Protein AF-A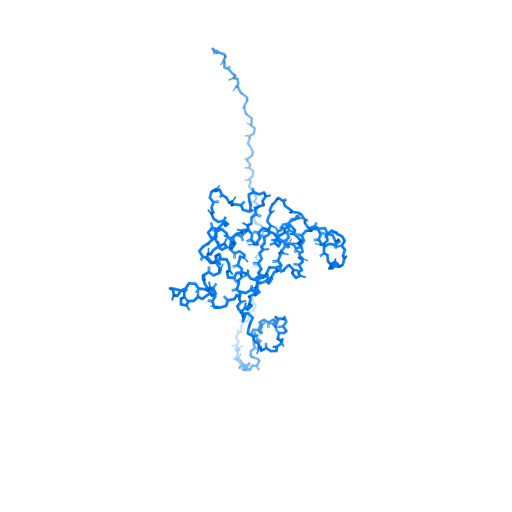0AAW0YBA1-F1 (afdb_monomer_lite)

Organism: Cherax quadricarinatus (NCBI:txid27406)

InterPro domains:
  IPR000082 SEA domain [PF01390] (3-91)
  IPR000082 SEA domain [PS50024] (1-127)
  IPR036364 SEA domain superfamily [SSF82671] (3-122)

Foldseek 3Di:
DWKKKKKWKFQDLAFDDPQQQDCPGPVVVVVQVLVFVLLLVLCCPDLNNPFWPGKTWDGKDHDPVHPTMIMTIIMTHGHPVSHDPPCPDVQVVSLVSVLCLLPDPDRPRCNRTHIDSVRIDMDIDDPDDDDDPDDDDDDPDPDPDDPDPPDDDDDDDDDDDDDDDDDDDDDDDDDDDDDDDD

Structure (mmCIF, N/CA/C/O backbone):
data_AF-A0AAW0YBA1-F1
#
_entry.id   AF-A0AAW0YBA1-F1
#
loop_
_atom_site.group_PDB
_atom_site.id
_atom_site.type_symbol
_atom_site.label_atom_id
_atom_site.label_alt_id
_atom_site.label_comp_id
_atom_site.label_asym_id
_atom_site.label_entity_id
_atom_site.label_seq_id
_atom_site.pdbx_PDB_ins_code
_atom_site.Cartn_x
_atom_site.Cartn_y
_atom_site.Cartn_z
_atom_site.occupancy
_atom_site.B_iso_or_equiv
_atom_site.auth_seq_id
_atom_site.auth_comp_id
_atom_site.auth_asym_id
_atom_site.auth_atom_id
_atom_site.pdbx_PDB_model_num
ATOM 1 N N . GLU A 1 1 ? -0.591 -12.741 15.551 1.00 87.44 1 GLU A N 1
ATOM 2 C CA . GLU A 1 1 ? -0.400 -11.987 14.297 1.00 87.44 1 GLU A CA 1
ATOM 3 C C . GLU A 1 1 ? -1.404 -12.508 13.278 1.00 87.44 1 GLU A C 1
ATOM 5 O O . GLU A 1 1 ? -1.740 -13.684 13.349 1.00 87.44 1 GLU A O 1
ATOM 10 N N . VAL A 1 2 ? -1.929 -11.656 12.404 1.00 91.50 2 VAL A N 1
ATOM 11 C CA . VAL A 1 2 ? -2.651 -12.062 11.187 1.00 91.50 2 VAL A CA 1
ATOM 12 C C . VAL A 1 2 ? -1.929 -11.437 10.018 1.00 91.50 2 VAL A C 1
ATOM 14 O O . VAL A 1 2 ? -1.466 -10.302 10.127 1.00 91.50 2 VAL A O 1
ATOM 17 N N . ARG A 1 3 ? -1.812 -12.185 8.928 1.00 95.00 3 ARG A N 1
ATOM 18 C CA . ARG A 1 3 ? -1.150 -11.723 7.720 1.00 95.00 3 ARG A CA 1
ATOM 19 C C . ARG A 1 3 ? -2.145 -11.635 6.578 1.00 95.00 3 ARG A C 1
ATOM 21 O O . ARG A 1 3 ? -3.059 -12.452 6.493 1.00 95.00 3 ARG A O 1
ATOM 28 N N . TYR A 1 4 ? -1.948 -10.644 5.728 1.00 95.44 4 TYR A N 1
ATOM 29 C CA . TYR A 1 4 ? -2.723 -10.422 4.521 1.00 95.44 4 TYR A CA 1
ATOM 30 C C . TYR A 1 4 ? -1.766 -10.256 3.356 1.00 95.44 4 TYR A C 1
ATOM 32 O O . TYR A 1 4 ? -0.765 -9.550 3.484 1.00 95.44 4 TYR A O 1
ATOM 40 N N . ALA A 1 5 ? -2.087 -10.876 2.231 1.00 96.19 5 ALA A N 1
ATOM 41 C CA . ALA A 1 5 ? -1.459 -10.610 0.954 1.00 96.19 5 ALA A CA 1
ATOM 42 C C . ALA A 1 5 ? -2.373 -9.681 0.158 1.00 96.19 5 ALA A C 1
ATOM 44 O O . ALA A 1 5 ? -3.588 -9.867 0.142 1.00 96.19 5 ALA A O 1
ATOM 45 N N . GLY A 1 6 ? -1.785 -8.682 -0.486 1.00 95.50 6 GLY A N 1
ATOM 46 C CA . GLY A 1 6 ? -2.513 -7.747 -1.322 1.00 95.50 6 GLY A CA 1
ATOM 47 C C . GLY A 1 6 ? -1.844 -7.521 -2.667 1.00 95.50 6 GLY A C 1
ATOM 48 O O . GLY A 1 6 ? -0.631 -7.705 -2.824 1.00 95.50 6 GLY A O 1
ATOM 49 N N . GLU A 1 7 ? -2.658 -7.117 -3.631 1.00 95.62 7 GLU A N 1
ATOM 50 C CA . GLU A 1 7 ? -2.247 -6.682 -4.957 1.00 95.62 7 GLU A CA 1
ATOM 51 C C . GLU A 1 7 ? -2.846 -5.305 -5.250 1.00 95.62 7 GLU A C 1
ATOM 53 O O . GLU A 1 7 ? -3.994 -5.033 -4.900 1.00 95.62 7 GLU A O 1
ATOM 58 N N . LEU A 1 8 ? -2.050 -4.435 -5.873 1.00 94.19 8 LEU A N 1
ATOM 59 C CA . LEU A 1 8 ? -2.480 -3.105 -6.283 1.00 94.19 8 LEU A CA 1
ATOM 60 C C . LEU A 1 8 ? -1.829 -2.693 -7.601 1.00 94.19 8 LEU A C 1
ATOM 62 O O . LEU A 1 8 ? -0.605 -2.748 -7.740 1.00 94.19 8 LEU A O 1
ATOM 66 N N . ARG A 1 9 ? -2.623 -2.228 -8.564 1.00 94.69 9 ARG A N 1
ATOM 67 C CA . ARG A 1 9 ? -2.129 -1.764 -9.862 1.00 94.69 9 ARG A CA 1
ATOM 68 C C . ARG A 1 9 ? -1.986 -0.247 -9.884 1.00 94.69 9 ARG A C 1
ATOM 70 O O . ARG A 1 9 ? -2.957 0.495 -9.794 1.00 94.69 9 ARG A O 1
ATOM 77 N N . VAL A 1 10 ? -0.762 0.208 -10.108 1.00 93.69 10 VAL A N 1
ATOM 78 C CA . VAL A 1 10 ? -0.436 1.615 -10.343 1.00 93.69 10 VAL A CA 1
ATOM 79 C C . VAL A 1 10 ? -0.529 1.907 -11.837 1.00 93.69 10 VAL A C 1
ATOM 81 O O . VAL A 1 10 ? 0.087 1.226 -12.667 1.00 93.69 10 VAL A O 1
ATOM 84 N N . THR A 1 11 ? -1.305 2.928 -12.183 1.00 90.69 11 THR A N 1
ATOM 85 C CA . THR A 1 11 ? -1.553 3.359 -13.562 1.00 90.69 11 THR A CA 1
ATOM 86 C C . THR A 1 11 ? -0.687 4.555 -13.950 1.00 90.69 11 THR A C 1
ATOM 88 O O . THR A 1 11 ? -0.218 4.594 -15.090 1.00 90.69 11 THR A O 1
ATOM 91 N N . GLN A 1 12 ? -0.421 5.485 -13.020 1.00 89.31 12 GLN A N 1
ATOM 92 C CA . GLN A 1 12 ? 0.417 6.677 -13.237 1.00 89.31 12 GLN A CA 1
ATOM 93 C C . GLN A 1 12 ? 1.229 7.072 -11.988 1.00 89.31 12 GLN A C 1
ATOM 95 O O . GLN A 1 12 ? 0.984 6.589 -10.886 1.00 89.31 12 GLN A O 1
ATOM 100 N N . GLY A 1 13 ? 2.205 7.970 -12.163 1.00 88.25 13 GLY A N 1
ATOM 101 C CA . GLY A 1 13 ? 3.053 8.513 -11.085 1.00 88.25 13 GLY A CA 1
ATOM 102 C C . GLY A 1 13 ? 4.268 7.654 -10.726 1.00 88.25 13 GLY A C 1
ATOM 103 O O . GLY A 1 13 ? 5.240 8.140 -10.151 1.00 88.25 13 GLY A O 1
ATOM 104 N N . ASP A 1 14 ? 4.272 6.387 -11.131 1.00 90.12 14 ASP A N 1
ATOM 105 C CA . ASP A 1 14 ? 5.402 5.489 -10.940 1.00 90.12 14 ASP A CA 1
ATOM 106 C C . ASP A 1 14 ? 5.498 4.521 -12.129 1.00 90.12 14 ASP A C 1
ATOM 108 O O . ASP A 1 14 ? 4.495 4.212 -12.773 1.00 90.12 14 ASP A O 1
ATOM 112 N N . SER A 1 15 ? 6.714 4.100 -12.490 1.00 90.81 15 SER A N 1
ATOM 113 C CA . SER A 1 15 ? 6.945 3.306 -13.704 1.00 90.81 15 SER A CA 1
ATOM 114 C C . SER A 1 15 ? 7.665 1.995 -13.438 1.00 90.81 15 SER A C 1
ATOM 116 O O . SER A 1 15 ? 8.607 1.934 -12.641 1.00 90.81 15 SER A O 1
ATOM 118 N N . TRP A 1 16 ? 7.250 0.944 -14.141 1.00 92.88 16 TRP A N 1
ATOM 119 C CA . TRP A 1 16 ? 7.982 -0.315 -14.143 1.00 92.88 16 TRP A CA 1
ATOM 120 C C . TRP A 1 16 ? 9.323 -0.172 -14.877 1.00 92.88 16 TRP A C 1
ATOM 122 O O . TRP A 1 16 ? 9.391 0.423 -15.953 1.00 92.88 16 TRP A O 1
ATOM 132 N N . ILE A 1 17 ? 10.378 -0.755 -14.305 1.00 92.62 17 ILE A N 1
ATOM 133 C CA . ILE A 1 17 ? 11.696 -0.925 -14.931 1.00 92.62 17 ILE A CA 1
ATOM 134 C C . ILE A 1 17 ? 12.169 -2.370 -14.693 1.00 92.62 17 ILE A C 1
ATOM 136 O O . ILE A 1 17 ? 11.780 -2.959 -13.679 1.00 92.62 17 ILE A O 1
ATOM 140 N N . PRO A 1 18 ? 13.005 -2.945 -15.577 1.00 91.44 18 PRO A N 1
ATOM 141 C CA . PRO A 1 18 ? 13.427 -4.347 -15.482 1.00 91.44 18 PRO A CA 1
ATOM 142 C C . PRO A 1 18 ? 14.146 -4.692 -14.172 1.00 91.44 18 PRO A C 1
ATOM 144 O O . PRO A 1 18 ? 13.949 -5.781 -13.639 1.00 91.44 18 PRO A O 1
ATOM 147 N N . ASP A 1 19 ? 14.884 -3.749 -13.586 1.00 91.81 19 ASP A N 1
ATOM 148 C CA . ASP A 1 19 ? 15.555 -3.924 -12.292 1.00 91.81 19 ASP A CA 1
ATOM 149 C C . ASP A 1 19 ? 14.603 -4.237 -11.124 1.00 91.81 19 ASP A C 1
ATOM 151 O O . ASP A 1 19 ? 15.033 -4.776 -10.105 1.00 91.81 19 ASP A O 1
ATOM 155 N N . LEU A 1 20 ?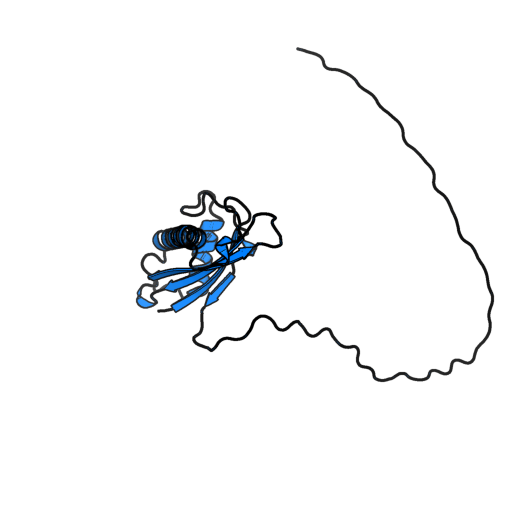 13.303 -3.940 -11.248 1.00 92.31 20 LEU A N 1
ATOM 156 C CA . LEU A 1 20 ? 12.309 -4.258 -10.213 1.00 92.31 20 LEU A CA 1
ATOM 157 C C . LEU A 1 20 ? 11.954 -5.746 -10.144 1.00 92.31 20 LEU A C 1
ATOM 159 O O . LEU A 1 20 ? 11.251 -6.154 -9.222 1.00 92.31 20 LEU A O 1
ATOM 163 N N . VAL A 1 21 ? 12.401 -6.555 -11.105 1.00 91.88 21 VAL A N 1
ATOM 164 C CA . VAL A 1 21 ? 12.232 -8.013 -11.052 1.00 91.88 21 VAL A CA 1
ATOM 165 C C . VAL A 1 21 ? 13.161 -8.621 -9.999 1.00 91.88 21 VAL A C 1
ATOM 167 O O . VAL A 1 21 ? 12.806 -9.595 -9.339 1.00 91.88 21 VAL A O 1
ATOM 170 N N . VAL A 1 22 ? 14.341 -8.026 -9.807 1.00 92.00 22 VAL A N 1
ATOM 171 C CA . VAL A 1 22 ? 15.359 -8.523 -8.882 1.00 92.00 22 VAL A CA 1
ATOM 172 C C . VAL A 1 22 ? 15.151 -7.885 -7.511 1.00 92.00 22 VAL A C 1
ATOM 174 O O . VAL A 1 22 ? 15.450 -6.714 -7.309 1.00 92.00 22 VAL A O 1
ATOM 177 N N . VAL A 1 23 ? 14.676 -8.672 -6.543 1.00 91.00 23 VAL A N 1
ATOM 178 C CA . VAL A 1 23 ? 14.374 -8.219 -5.167 1.00 91.00 23 VAL A CA 1
ATOM 179 C C . VAL A 1 23 ? 15.589 -7.597 -4.463 1.00 91.00 23 VAL A C 1
ATOM 181 O O . VAL A 1 23 ? 15.461 -6.720 -3.608 1.00 91.00 23 VAL A O 1
ATOM 184 N N . GLU A 1 24 ? 16.795 -8.035 -4.814 1.00 91.62 24 GLU A N 1
ATOM 185 C CA . GLU A 1 24 ? 18.028 -7.533 -4.209 1.00 91.62 24 GLU A CA 1
ATOM 186 C C . GLU A 1 24 ? 18.524 -6.221 -4.822 1.00 91.62 24 GLU A C 1
ATOM 188 O O . GLU A 1 24 ? 19.396 -5.575 -4.223 1.00 91.62 24 GLU A O 1
ATOM 193 N N . SER A 1 25 ? 17.957 -5.807 -5.961 1.00 95.06 25 SER A N 1
ATOM 194 C CA . SER A 1 25 ? 18.391 -4.612 -6.674 1.00 95.06 25 SER A CA 1
ATOM 195 C C . SER A 1 25 ? 18.154 -3.351 -5.834 1.00 95.06 25 SER A C 1
ATOM 197 O O . SER A 1 25 ? 17.192 -3.264 -5.055 1.00 95.06 25 SER A O 1
ATOM 199 N N . PRO A 1 26 ? 19.016 -2.331 -5.975 1.00 95.25 26 PRO A N 1
ATOM 200 C CA . PRO A 1 26 ? 18.827 -1.063 -5.282 1.00 95.25 26 PRO A CA 1
ATOM 201 C C . PRO A 1 26 ? 17.518 -0.380 -5.702 1.00 95.25 26 PRO A C 1
ATOM 203 O O . PRO A 1 26 ? 16.838 0.207 -4.860 1.00 95.25 26 PRO A O 1
ATOM 206 N N . ALA A 1 27 ? 17.119 -0.511 -6.971 1.00 94.56 27 ALA A N 1
ATOM 207 C CA . ALA A 1 27 ? 15.865 0.041 -7.467 1.00 94.56 27 ALA A CA 1
ATOM 208 C C . ALA A 1 27 ? 14.642 -0.634 -6.831 1.00 94.56 27 ALA A C 1
ATOM 210 O O . ALA A 1 27 ? 13.702 0.062 -6.435 1.00 94.56 27 ALA A O 1
ATOM 211 N N . PHE A 1 28 ? 14.665 -1.965 -6.679 1.00 96.06 28 PHE A N 1
ATOM 212 C CA . PHE A 1 28 ? 13.625 -2.692 -5.958 1.00 96.06 28 PHE A CA 1
ATOM 213 C C . PHE A 1 28 ? 13.549 -2.223 -4.512 1.00 96.06 28 PHE A C 1
ATOM 215 O O . PHE A 1 28 ? 12.482 -1.822 -4.063 1.00 96.06 28 PHE A O 1
ATOM 222 N N . LYS A 1 29 ? 14.675 -2.220 -3.788 1.00 96.31 29 LYS A N 1
ATOM 223 C CA . LYS A 1 29 ? 14.721 -1.853 -2.363 1.00 96.31 29 LYS A CA 1
ATOM 224 C C . LYS A 1 29 ? 14.226 -0.429 -2.118 1.00 96.31 29 LYS A C 1
ATOM 226 O O . LYS A 1 29 ? 13.433 -0.212 -1.200 1.00 96.31 29 LYS A O 1
ATOM 231 N N . ALA A 1 30 ? 14.643 0.527 -2.949 1.00 95.75 30 ALA A N 1
ATOM 232 C CA . ALA A 1 30 ? 14.204 1.916 -2.853 1.00 95.75 30 ALA A CA 1
ATOM 233 C C . ALA A 1 30 ? 12.687 2.037 -3.068 1.00 95.75 30 ALA A C 1
ATOM 235 O O . ALA A 1 30 ? 11.990 2.676 -2.276 1.00 95.75 30 ALA A O 1
ATOM 236 N N . LYS A 1 31 ? 12.162 1.373 -4.104 1.00 95.38 31 LYS A N 1
ATOM 237 C CA . LYS A 1 31 ? 10.735 1.409 -4.434 1.00 95.38 31 LYS A CA 1
ATOM 238 C C . LYS A 1 31 ? 9.882 0.654 -3.414 1.00 95.38 31 LYS A C 1
ATOM 240 O O . LYS A 1 31 ? 8.850 1.166 -2.993 1.00 95.38 31 LYS A O 1
ATOM 245 N N . ALA A 1 32 ? 10.335 -0.512 -2.963 1.00 96.44 32 ALA A N 1
ATOM 246 C CA . ALA A 1 32 ? 9.716 -1.280 -1.890 1.00 96.44 32 ALA A CA 1
ATOM 247 C C . ALA A 1 32 ? 9.617 -0.432 -0.621 1.00 96.44 32 ALA A C 1
ATOM 249 O O . ALA A 1 32 ? 8.517 -0.222 -0.131 1.00 96.44 32 ALA A O 1
ATOM 250 N N . THR A 1 33 ? 10.720 0.179 -0.179 1.00 96.75 33 THR A N 1
ATOM 251 C CA . THR A 1 33 ? 10.730 1.064 0.999 1.00 96.75 33 THR A CA 1
ATOM 252 C C . THR A 1 33 ? 9.748 2.230 0.856 1.00 96.75 33 THR A C 1
ATOM 254 O O . THR A 1 33 ? 9.076 2.590 1.821 1.00 96.75 33 THR A O 1
ATOM 257 N N . LYS A 1 34 ? 9.646 2.832 -0.338 1.00 96.00 34 LYS A N 1
ATOM 258 C CA . LYS A 1 34 ? 8.684 3.911 -0.617 1.00 96.00 34 LYS A CA 1
ATOM 259 C C . LYS A 1 34 ? 7.244 3.432 -0.398 1.00 96.00 34 LYS A C 1
ATOM 261 O O . LYS A 1 34 ? 6.530 4.037 0.396 1.00 96.00 34 LYS A O 1
ATOM 266 N N . TYR A 1 35 ? 6.836 2.338 -1.041 1.00 96.69 35 TYR A N 1
ATOM 267 C CA . TYR A 1 35 ? 5.470 1.815 -0.911 1.00 96.69 35 TYR A CA 1
ATOM 268 C C . TYR A 1 35 ? 5.178 1.229 0.474 1.00 96.69 35 TYR A C 1
ATOM 270 O O . TYR A 1 35 ? 4.077 1.399 0.985 1.00 96.69 35 TYR A O 1
ATOM 278 N N . GLU A 1 36 ? 6.155 0.596 1.122 1.00 97.19 36 GLU A N 1
ATOM 279 C CA . GLU A 1 36 ? 6.034 0.120 2.504 1.00 97.19 36 GLU A CA 1
ATOM 280 C C . GLU A 1 36 ? 5.758 1.277 3.465 1.00 97.19 36 GLU A C 1
ATOM 282 O O . GLU A 1 36 ? 4.866 1.167 4.304 1.00 97.19 36 GLU A O 1
ATOM 287 N N . LYS A 1 37 ? 6.464 2.407 3.307 1.00 96.81 37 LYS A N 1
ATOM 288 C CA . LYS A 1 37 ? 6.199 3.629 4.078 1.00 96.81 37 LYS A CA 1
ATOM 289 C C . LYS A 1 37 ? 4.817 4.195 3.789 1.00 96.81 37 LYS A C 1
ATOM 291 O O . LYS A 1 37 ? 4.126 4.553 4.733 1.00 96.81 37 LYS A O 1
ATOM 296 N N . MET A 1 38 ? 4.408 4.248 2.520 1.00 96.25 38 MET A N 1
ATOM 297 C CA . MET A 1 38 ? 3.071 4.724 2.151 1.00 96.25 38 MET A CA 1
ATOM 298 C C . MET A 1 38 ? 1.989 3.880 2.826 1.00 96.25 38 MET A C 1
ATOM 300 O O . MET A 1 38 ? 1.158 4.426 3.543 1.00 96.25 38 MET A O 1
ATOM 304 N N . LEU A 1 39 ? 2.058 2.550 2.692 1.00 96.75 39 LEU A N 1
ATOM 305 C CA . LEU A 1 39 ? 1.149 1.625 3.373 1.00 96.75 39 LEU A CA 1
ATOM 306 C C . LEU A 1 39 ? 1.173 1.857 4.888 1.00 96.75 39 LEU A C 1
ATOM 308 O O . LEU A 1 39 ? 0.124 2.001 5.506 1.00 96.75 39 LEU A O 1
ATOM 312 N N . GLN A 1 40 ? 2.358 1.958 5.490 1.00 96.44 40 GLN A N 1
ATOM 313 C CA . GLN A 1 40 ? 2.484 2.204 6.924 1.00 96.44 40 GLN A CA 1
ATOM 314 C C . GLN A 1 40 ? 1.809 3.513 7.356 1.00 96.44 40 GLN A C 1
ATOM 316 O O . GLN A 1 40 ? 1.115 3.525 8.370 1.00 96.44 40 GLN A O 1
ATOM 321 N N . THR A 1 41 ? 1.974 4.595 6.593 1.00 96.31 41 THR A N 1
ATOM 322 C CA . THR A 1 41 ? 1.332 5.885 6.865 1.00 96.31 41 THR A CA 1
ATOM 323 C C . THR A 1 41 ? -0.190 5.785 6.821 1.00 96.31 41 THR A C 1
ATOM 325 O O . THR A 1 41 ? -0.833 6.298 7.733 1.00 96.31 41 THR A O 1
ATOM 328 N N . VAL A 1 42 ? -0.757 5.092 5.829 1.00 96.19 42 VAL A N 1
ATOM 329 C CA . VAL A 1 42 ? -2.214 4.901 5.710 1.00 96.19 42 VAL A CA 1
ATOM 330 C C . VAL A 1 42 ? -2.775 4.236 6.963 1.00 96.19 42 VAL A C 1
ATOM 332 O O . VAL A 1 42 ? -3.642 4.791 7.636 1.00 96.19 42 VAL A O 1
ATOM 335 N N . TYR A 1 43 ? -2.227 3.080 7.343 1.00 95.81 43 TYR A N 1
ATOM 336 C CA . TYR A 1 43 ? -2.743 2.344 8.497 1.00 95.81 43 TYR A CA 1
ATOM 337 C C . TYR A 1 43 ? -2.493 3.074 9.822 1.00 95.81 43 TYR A C 1
ATOM 339 O O . TYR A 1 43 ? -3.347 3.023 10.705 1.00 95.81 43 TYR A O 1
ATOM 347 N N . GLU A 1 44 ? -1.382 3.801 9.965 1.00 94.88 44 GLU A N 1
ATOM 348 C CA . GLU A 1 44 ? -1.081 4.577 11.177 1.00 94.88 44 GLU A CA 1
ATOM 349 C C . GLU A 1 44 ? -1.995 5.803 11.352 1.00 94.88 44 GLU A C 1
ATOM 351 O O . GLU A 1 44 ? -2.207 6.267 12.474 1.00 94.88 44 GLU A O 1
ATOM 356 N N . LYS A 1 45 ? -2.550 6.330 10.256 1.00 94.81 45 LYS A N 1
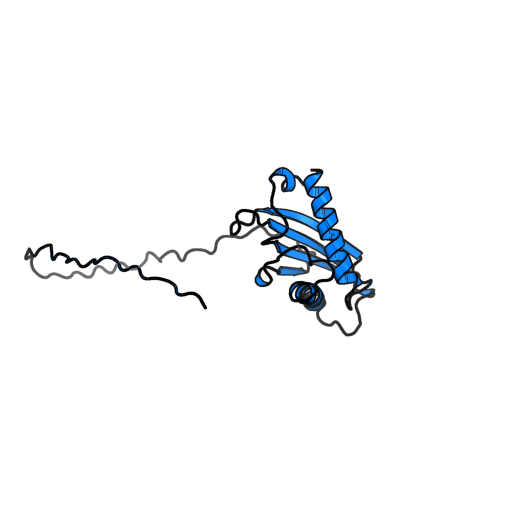ATOM 357 C CA . LYS A 1 45 ? -3.511 7.444 10.267 1.00 94.81 45 LYS A CA 1
ATOM 358 C C . LYS A 1 45 ? -4.974 6.990 10.295 1.00 94.81 45 LYS A C 1
ATOM 360 O O . LYS A 1 45 ? -5.849 7.823 10.501 1.00 94.81 45 LYS A O 1
ATOM 365 N N . SER A 1 46 ? -5.227 5.694 10.138 1.00 94.19 46 SER A N 1
ATOM 366 C CA . SER A 1 46 ? -6.565 5.095 10.164 1.00 94.19 46 SER A CA 1
ATOM 367 C C . SER A 1 46 ? -7.034 4.707 11.575 1.00 94.19 46 SER A C 1
ATOM 369 O O . SER A 1 46 ? -6.280 4.768 12.548 1.00 94.19 46 SER A O 1
ATOM 371 N N . PHE A 1 47 ? -8.265 4.199 11.686 1.00 93.31 47 PHE A N 1
ATOM 372 C CA . PHE A 1 47 ? -8.776 3.596 12.924 1.00 93.31 47 PHE A CA 1
ATOM 373 C C . PHE A 1 47 ? -8.051 2.292 13.321 1.00 93.31 47 PHE A C 1
ATOM 375 O O . PHE A 1 47 ? -8.153 1.856 14.466 1.00 93.31 47 PHE A O 1
ATOM 382 N N . LEU A 1 48 ? -7.279 1.687 12.407 1.00 93.50 48 LEU A N 1
ATOM 383 C CA . LEU A 1 48 ? -6.415 0.529 12.667 1.00 93.50 48 LEU A CA 1
ATOM 384 C C . LEU A 1 48 ? -5.026 0.922 13.200 1.00 93.50 48 LEU A C 1
ATOM 386 O O . LEU A 1 48 ? -4.122 0.078 13.262 1.00 93.50 48 LEU A O 1
ATOM 390 N N . LYS A 1 49 ? -4.835 2.185 13.596 1.00 93.44 49 LYS A N 1
ATOM 391 C CA . LYS A 1 49 ? -3.584 2.706 14.151 1.00 93.44 49 LYS A CA 1
ATOM 392 C C . LYS A 1 49 ? -2.985 1.780 15.211 1.00 93.44 49 LYS A C 1
ATOM 394 O O . LYS A 1 49 ? -3.660 1.310 16.124 1.00 93.44 49 LYS A O 1
ATOM 399 N N . GLY A 1 50 ? -1.682 1.527 15.104 1.00 90.25 50 GLY A N 1
ATOM 400 C CA . GLY A 1 50 ? -0.950 0.678 16.042 1.00 90.25 50 GLY A CA 1
ATOM 401 C C . GLY A 1 50 ? -1.188 -0.829 15.897 1.00 90.25 50 GLY A C 1
ATOM 402 O O . GLY A 1 50 ? -0.431 -1.595 16.502 1.00 90.25 50 GLY A O 1
ATOM 403 N N . SER A 1 51 ? -2.169 -1.275 15.099 1.00 93.81 51 SER A N 1
ATOM 404 C CA . SER A 1 51 ? -2.373 -2.697 14.793 1.00 93.81 51 SER A CA 1
ATOM 405 C C . SER A 1 51 ? -1.414 -3.205 13.713 1.00 93.81 51 SER A C 1
ATOM 407 O O . SER A 1 51 ? -0.975 -4.352 13.793 1.00 93.81 51 SER A O 1
ATOM 409 N N . LEU A 1 52 ? -1.012 -2.364 12.752 1.00 95.00 52 LEU A N 1
ATOM 410 C CA . LEU A 1 52 ? -0.037 -2.737 11.729 1.00 95.00 52 LEU A CA 1
ATOM 411 C C . LEU A 1 52 ? 1.355 -2.916 12.353 1.00 95.00 52 LEU A C 1
ATOM 413 O O . LEU A 1 52 ? 1.961 -1.977 12.863 1.00 95.00 52 LEU A O 1
ATOM 417 N N . ARG A 1 53 ? 1.881 -4.141 12.288 1.00 94.56 53 ARG A N 1
ATOM 418 C CA . ARG A 1 53 ? 3.237 -4.484 12.736 1.00 94.56 53 ARG A CA 1
ATOM 419 C C . ARG A 1 53 ? 4.259 -4.322 11.627 1.00 94.56 53 ARG A C 1
ATOM 421 O O . ARG A 1 53 ? 5.375 -3.883 11.889 1.00 94.56 53 ARG A O 1
ATOM 428 N N . LYS A 1 54 ? 3.897 -4.717 10.406 1.00 94.81 54 LYS A N 1
ATOM 429 C CA . LYS A 1 54 ? 4.801 -4.683 9.258 1.00 94.81 54 LYS A CA 1
ATOM 430 C C . LYS A 1 54 ? 4.018 -4.581 7.959 1.00 94.81 54 LYS A C 1
ATOM 432 O O . LYS A 1 54 ? 3.082 -5.346 7.753 1.00 94.81 54 LYS A O 1
ATOM 437 N N . ALA A 1 55 ? 4.454 -3.695 7.075 1.00 96.44 55 ALA A N 1
ATOM 438 C CA . ALA A 1 55 ? 4.128 -3.736 5.658 1.00 96.44 55 ALA A CA 1
ATOM 439 C C . ALA A 1 55 ? 5.386 -4.170 4.905 1.00 96.44 55 ALA A C 1
ATOM 441 O O . ALA A 1 55 ? 6.482 -3.712 5.231 1.00 96.44 55 ALA A O 1
ATOM 442 N N . LYS A 1 56 ? 5.250 -5.090 3.951 1.00 96.44 56 LYS A N 1
ATOM 443 C CA . LYS A 1 56 ? 6.364 -5.532 3.113 1.00 96.44 56 LYS A CA 1
ATOM 444 C C . LYS A 1 56 ? 5.929 -5.653 1.665 1.00 96.44 56 LYS A C 1
ATOM 446 O O . LYS A 1 56 ? 4.950 -6.337 1.388 1.00 96.44 56 LYS A O 1
ATOM 451 N N . VAL A 1 57 ? 6.680 -5.075 0.739 1.00 96.94 57 VAL A N 1
ATOM 452 C CA . VAL A 1 57 ? 6.477 -5.342 -0.688 1.00 96.94 57 VAL A CA 1
ATOM 453 C C . VAL A 1 57 ? 7.188 -6.643 -1.056 1.00 96.94 57 VAL A C 1
ATOM 455 O O . VAL A 1 57 ? 8.360 -6.850 -0.745 1.00 96.94 57 VAL A O 1
ATOM 458 N N . VAL A 1 58 ? 6.452 -7.555 -1.687 1.00 95.75 58 VAL A N 1
ATOM 459 C CA . VAL A 1 58 ? 6.931 -8.886 -2.076 1.00 95.75 58 VAL A CA 1
ATOM 460 C C . VAL A 1 58 ? 7.569 -8.844 -3.455 1.00 95.75 58 VAL A C 1
ATOM 462 O O . VAL A 1 58 ? 8.671 -9.353 -3.632 1.00 95.75 58 VAL A O 1
ATOM 465 N N . ARG A 1 59 ? 6.879 -8.251 -4.433 1.00 95.38 59 ARG A N 1
ATOM 466 C CA . ARG A 1 59 ? 7.348 -8.171 -5.819 1.00 95.38 59 ARG A CA 1
ATOM 467 C C . ARG A 1 59 ? 6.648 -7.053 -6.585 1.00 95.38 59 ARG A C 1
ATOM 469 O O . ARG A 1 59 ? 5.543 -6.649 -6.224 1.00 95.38 59 ARG A O 1
ATOM 476 N N . PHE A 1 60 ? 7.269 -6.631 -7.681 1.00 95.81 60 PHE A N 1
ATOM 477 C CA . PHE A 1 60 ? 6.659 -5.762 -8.680 1.00 95.81 60 PHE A CA 1
ATOM 478 C C . PHE A 1 60 ? 6.525 -6.509 -10.005 1.00 95.81 60 PHE A C 1
ATOM 480 O O . PHE A 1 60 ? 7.447 -7.208 -10.423 1.00 95.81 60 PHE A O 1
ATOM 487 N N . ILE A 1 61 ? 5.402 -6.328 -10.690 1.00 93.81 61 ILE A N 1
ATOM 488 C CA . ILE A 1 61 ? 5.160 -6.890 -12.022 1.00 93.81 61 ILE A CA 1
ATOM 489 C C . ILE A 1 61 ? 4.866 -5.749 -12.984 1.00 93.81 61 ILE A C 1
ATOM 491 O O . ILE A 1 61 ? 4.305 -4.723 -12.603 1.00 93.81 61 ILE A O 1
ATOM 495 N N . LYS A 1 62 ? 5.252 -5.913 -14.246 1.00 91.56 62 LYS A N 1
ATOM 496 C CA . LYS A 1 62 ? 4.831 -5.001 -15.304 1.00 91.56 62 LYS A CA 1
ATOM 497 C C . LYS A 1 62 ? 3.320 -5.115 -15.499 1.00 91.56 62 LYS A C 1
ATOM 499 O O . LYS A 1 62 ? 2.804 -6.215 -15.673 1.00 91.56 62 LYS A O 1
ATOM 504 N N . ASN A 1 63 ? 2.618 -3.990 -15.512 1.00 87.56 63 ASN A N 1
ATOM 505 C CA . ASN A 1 63 ? 1.200 -3.993 -15.844 1.00 87.56 63 ASN A CA 1
ATOM 506 C C . ASN A 1 63 ? 1.029 -4.234 -17.362 1.00 87.56 63 ASN A C 1
ATOM 508 O O . ASN A 1 63 ? 1.543 -3.435 -18.144 1.00 87.56 63 ASN A O 1
ATOM 512 N N . PRO A 1 64 ? 0.325 -5.287 -17.815 1.00 83.56 64 PRO A N 1
ATOM 513 C CA . PRO A 1 64 ? 0.114 -5.524 -19.244 1.00 83.56 64 PRO A CA 1
ATOM 514 C C . PRO A 1 64 ? -0.808 -4.481 -19.896 1.00 83.56 64 PRO A C 1
ATOM 516 O O . PRO A 1 64 ? -0.683 -4.228 -21.090 1.00 83.56 64 PRO A O 1
ATOM 519 N N . ALA A 1 65 ? -1.697 -3.846 -19.124 1.00 78.88 65 ALA A N 1
ATOM 520 C CA . ALA A 1 65 ? -2.664 -2.867 -19.623 1.00 78.88 65 ALA A CA 1
ATOM 521 C C . ALA A 1 65 ? -2.104 -1.435 -19.726 1.00 78.88 65 ALA A C 1
ATOM 523 O O . ALA A 1 65 ? -2.756 -0.558 -20.283 1.00 78.88 65 ALA A O 1
ATOM 524 N N . SER A 1 66 ? -0.907 -1.168 -19.189 1.00 77.19 66 SER A N 1
ATOM 525 C CA . SER A 1 66 ? -0.291 0.162 -19.216 1.00 77.19 66 SER A CA 1
ATOM 526 C C . SER A 1 66 ? 1.171 0.069 -19.623 1.00 77.19 66 SER A C 1
ATOM 528 O O . SER A 1 66 ? 1.949 -0.663 -19.018 1.00 77.19 66 SER A O 1
ATOM 530 N N . SER A 1 67 ? 1.579 0.871 -20.612 1.00 75.75 67 SER A N 1
ATOM 531 C CA . SER A 1 67 ? 2.954 0.855 -21.130 1.00 75.75 67 SER A CA 1
ATOM 532 C C . SER A 1 67 ? 4.012 1.105 -20.051 1.00 75.75 67 SER A C 1
ATOM 534 O O . SER A 1 67 ? 5.150 0.661 -20.218 1.00 75.75 67 SER A O 1
ATOM 536 N N . ARG A 1 68 ? 3.663 1.829 -18.979 1.00 80.81 68 ARG A N 1
ATOM 537 C CA . ARG A 1 68 ? 4.571 2.125 -17.861 1.00 80.81 68 ARG A CA 1
ATOM 538 C C . ARG A 1 68 ? 4.039 1.726 -16.489 1.00 80.81 68 ARG A C 1
ATOM 540 O O . ARG A 1 68 ? 4.810 1.777 -15.540 1.00 80.81 68 ARG A O 1
ATOM 547 N N . GLY A 1 69 ? 2.781 1.310 -16.369 1.00 88.62 69 GLY A N 1
ATOM 548 C CA . GLY A 1 69 ? 2.204 0.917 -15.086 1.00 88.62 69 GLY A CA 1
ATOM 549 C C . GLY A 1 69 ? 2.897 -0.298 -14.467 1.00 88.62 69 GLY A C 1
ATOM 550 O O . GLY A 1 69 ? 3.584 -1.077 -15.137 1.00 88.62 69 GLY A O 1
ATOM 551 N N . LEU A 1 70 ? 2.682 -0.483 -13.171 1.00 94.19 70 LEU A N 1
ATOM 552 C CA . LEU A 1 70 ? 3.228 -1.610 -12.425 1.00 94.19 70 LEU A CA 1
ATOM 553 C C . LEU A 1 70 ? 2.193 -2.159 -11.448 1.00 94.19 70 LEU A C 1
ATOM 555 O O . LEU A 1 70 ? 1.348 -1.428 -10.946 1.00 94.19 70 LEU A O 1
ATOM 559 N N . ILE A 1 71 ? 2.263 -3.456 -11.193 1.00 95.19 71 ILE A N 1
ATOM 560 C CA . ILE A 1 71 ? 1.450 -4.152 -10.203 1.00 95.19 71 ILE A CA 1
ATOM 561 C C . ILE A 1 71 ? 2.341 -4.412 -8.993 1.00 95.19 71 ILE A C 1
ATOM 563 O O . ILE A 1 71 ? 3.460 -4.913 -9.126 1.00 95.19 71 ILE A O 1
ATOM 567 N N . ILE A 1 72 ? 1.857 -4.036 -7.818 1.00 95.88 72 ILE A N 1
ATOM 568 C CA . ILE A 1 72 ? 2.541 -4.173 -6.540 1.00 95.88 72 ILE A CA 1
ATOM 569 C C . ILE A 1 72 ? 1.908 -5.341 -5.808 1.00 95.88 72 ILE A C 1
ATOM 571 O O . ILE A 1 72 ? 0.722 -5.302 -5.502 1.00 95.88 72 ILE A O 1
ATOM 575 N N . HIS A 1 73 ? 2.712 -6.340 -5.461 1.00 96.69 73 HIS A N 1
ATOM 576 C CA . HIS A 1 73 ? 2.310 -7.348 -4.491 1.00 96.69 73 HIS A CA 1
ATOM 577 C C . HIS A 1 73 ? 2.910 -7.008 -3.142 1.00 96.69 73 HIS A C 1
ATOM 579 O O . HIS A 1 73 ? 4.128 -6.851 -3.024 1.00 96.69 73 HIS A O 1
ATOM 585 N N . PHE A 1 74 ? 2.081 -6.946 -2.114 1.00 96.81 74 PHE A N 1
ATOM 586 C CA . PHE A 1 74 ? 2.504 -6.604 -0.767 1.00 96.81 74 PHE A CA 1
ATOM 587 C C . PHE A 1 74 ? 1.906 -7.559 0.261 1.00 96.81 74 PHE A C 1
ATOM 589 O O . PHE A 1 74 ? 0.976 -8.312 -0.010 1.00 96.81 74 PHE A O 1
ATOM 596 N N . ARG A 1 75 ? 2.488 -7.546 1.455 1.00 96.69 75 ARG A N 1
ATOM 597 C CA . ARG A 1 75 ? 2.018 -8.268 2.627 1.00 96.69 75 ARG A CA 1
ATOM 598 C C . ARG A 1 75 ? 1.900 -7.322 3.802 1.00 96.69 75 ARG A C 1
ATOM 600 O O . ARG A 1 75 ? 2.783 -6.493 4.028 1.00 96.69 75 ARG A O 1
ATOM 607 N N . LEU A 1 76 ? 0.840 -7.491 4.573 1.00 96.50 76 LEU A N 1
ATOM 608 C CA . LEU A 1 76 ? 0.591 -6.762 5.806 1.00 96.50 76 LEU A CA 1
ATOM 609 C C . LEU A 1 76 ? 0.532 -7.755 6.957 1.00 96.50 76 LEU A C 1
ATOM 611 O O . LEU A 1 76 ? -0.170 -8.756 6.877 1.00 96.50 76 LEU A O 1
ATOM 615 N N . ALA A 1 77 ? 1.252 -7.473 8.033 1.00 95.44 77 ALA A N 1
ATOM 616 C CA . ALA A 1 77 ? 1.169 -8.209 9.283 1.00 95.44 77 ALA A CA 1
ATOM 617 C C . ALA A 1 77 ? 0.532 -7.308 10.339 1.00 95.44 77 ALA A C 1
ATOM 619 O O . ALA A 1 77 ? 1.067 -6.241 10.651 1.00 95.44 77 ALA A O 1
ATOM 620 N N . LEU A 1 78 ? -0.602 -7.737 10.885 1.00 94.38 78 LEU A N 1
ATOM 621 C CA . LEU A 1 78 ? -1.357 -7.021 11.904 1.00 94.38 78 LEU A CA 1
ATOM 622 C C . LEU A 1 78 ? -1.371 -7.790 13.230 1.00 94.38 78 LEU A C 1
ATOM 624 O O . LEU A 1 78 ? -1.409 -9.024 13.292 1.00 94.38 78 LEU A O 1
ATOM 628 N N . ASP A 1 79 ? -1.368 -7.043 14.326 1.00 93.00 79 ASP A N 1
ATOM 629 C CA . ASP A 1 79 ? -1.546 -7.560 15.672 1.00 93.00 79 ASP A CA 1
ATOM 630 C C . ASP A 1 79 ? -3.026 -7.570 16.051 1.00 93.00 79 ASP A C 1
ATOM 632 O O . ASP A 1 79 ? -3.614 -6.532 16.351 1.00 93.00 79 ASP A O 1
ATOM 636 N N . ARG A 1 80 ? -3.612 -8.772 16.099 1.00 88.12 80 ARG A N 1
ATOM 637 C CA . ARG A 1 80 ? -5.020 -8.971 16.471 1.00 88.12 80 ARG A CA 1
ATOM 638 C C . ARG A 1 80 ? -5.388 -8.355 17.814 1.00 88.12 80 ARG A C 1
ATOM 640 O O . ARG A 1 80 ? -6.531 -7.970 17.998 1.00 88.12 80 ARG A O 1
ATOM 647 N N . ARG A 1 81 ? -4.445 -8.287 18.758 1.00 89.50 81 ARG A N 1
ATOM 648 C CA . ARG A 1 81 ? -4.708 -7.801 20.123 1.00 89.50 81 ARG A CA 1
ATOM 649 C C . ARG A 1 81 ? -4.902 -6.289 20.173 1.00 89.50 81 ARG A C 1
ATOM 651 O O . ARG A 1 81 ? -5.401 -5.777 21.163 1.00 89.50 81 ARG A O 1
ATOM 658 N N . LYS A 1 82 ? -4.455 -5.588 19.130 1.00 90.38 82 LYS A N 1
ATOM 659 C CA . LYS A 1 82 ? -4.557 -4.134 18.992 1.00 90.38 82 LYS A CA 1
ATOM 660 C C . LYS A 1 82 ? -5.670 -3.711 18.036 1.00 90.38 82 LYS A C 1
ATOM 662 O O . LYS A 1 82 ? -5.804 -2.523 17.767 1.00 90.38 82 LYS A O 1
ATOM 667 N N . LEU A 1 83 ? -6.424 -4.666 17.493 1.00 88.75 83 LEU A N 1
ATOM 668 C CA . LEU A 1 83 ? -7.587 -4.348 16.680 1.00 88.75 83 LEU A CA 1
ATOM 669 C C . LEU A 1 83 ? -8.700 -3.811 17.587 1.00 88.75 83 LEU A C 1
ATOM 671 O O . LEU A 1 83 ? -8.909 -4.364 18.670 1.00 88.75 83 LEU A O 1
ATOM 675 N N . PRO A 1 84 ? -9.412 -2.755 17.170 1.00 87.50 84 PRO A N 1
ATOM 676 C CA . PRO A 1 84 ? -10.577 -2.284 17.901 1.00 87.50 84 PRO A CA 1
ATOM 677 C C . PRO A 1 84 ? -11.637 -3.384 18.041 1.00 87.50 84 PRO A C 1
ATOM 679 O O . PRO A 1 84 ? -11.865 -4.162 17.117 1.00 87.50 84 PRO A O 1
ATOM 682 N N . SER A 1 85 ? -12.317 -3.429 19.187 1.00 84.19 85 SER A N 1
ATOM 683 C CA . SER A 1 85 ? -13.304 -4.470 19.514 1.00 84.19 85 SER A CA 1
ATOM 684 C C . SER A 1 85 ? -14.540 -4.486 18.609 1.00 84.19 85 SER A C 1
ATOM 686 O O . SER A 1 85 ? -15.235 -5.491 18.574 1.00 84.19 85 SER A O 1
ATOM 688 N N . HIS A 1 86 ? -14.806 -3.398 17.883 1.00 84.81 86 HIS A N 1
ATOM 689 C CA . HIS A 1 86 ? -15.916 -3.279 16.932 1.00 84.81 86 HIS A CA 1
ATOM 690 C C . HIS A 1 86 ? -15.601 -3.854 15.540 1.00 84.81 86 HIS A C 1
ATOM 692 O O . HIS A 1 86 ? -16.430 -3.764 14.642 1.00 84.81 86 HIS A O 1
ATOM 698 N N . VAL A 1 87 ? -14.391 -4.381 15.316 1.00 88.00 87 VAL A N 1
ATOM 699 C CA . VAL A 1 87 ? -13.995 -4.955 14.025 1.00 88.00 87 VAL A CA 1
ATOM 700 C C . VAL A 1 87 ? -14.294 -6.454 14.017 1.00 88.00 87 VAL A C 1
ATOM 702 O O . VAL A 1 87 ? -13.461 -7.259 14.432 1.00 88.00 87 VAL A O 1
ATOM 705 N N . ASP A 1 88 ? -15.464 -6.831 13.500 1.00 85.44 88 ASP A N 1
ATOM 706 C CA . ASP A 1 88 ? -15.851 -8.239 13.334 1.00 85.44 88 ASP A CA 1
ATOM 707 C C . ASP A 1 88 ? -15.081 -8.917 12.192 1.00 85.44 88 ASP A C 1
ATOM 709 O O . ASP A 1 88 ? -14.550 -10.021 12.342 1.00 85.44 88 ASP A O 1
ATOM 713 N N . ASN A 1 89 ? -14.968 -8.231 11.047 1.00 90.06 89 ASN A N 1
ATOM 714 C CA . ASN A 1 89 ? -14.231 -8.713 9.883 1.00 90.06 89 ASN A CA 1
ATOM 715 C C . ASN A 1 89 ? -12.986 -7.859 9.629 1.00 90.06 89 ASN A C 1
ATOM 717 O O . ASN A 1 89 ? -13.030 -6.803 8.999 1.00 90.06 89 ASN A O 1
ATOM 721 N N . THR A 1 90 ? -11.846 -8.346 10.119 1.00 91.31 90 THR A N 1
ATOM 722 C CA . THR A 1 90 ? -10.567 -7.647 9.975 1.00 91.31 90 THR A CA 1
ATOM 723 C C . THR A 1 90 ? -10.105 -7.539 8.522 1.00 91.31 90 THR A C 1
ATOM 725 O O . THR A 1 90 ? -9.461 -6.555 8.185 1.00 91.31 90 THR A O 1
ATOM 728 N N . GLU A 1 91 ? -10.409 -8.514 7.663 1.00 92.44 91 GLU A N 1
ATOM 729 C CA . GLU A 1 91 ? -10.000 -8.466 6.253 1.00 92.44 91 GLU A CA 1
ATOM 730 C C . GLU A 1 91 ? -10.667 -7.291 5.539 1.00 92.44 91 GLU A C 1
ATOM 732 O O . GLU A 1 91 ? -9.977 -6.445 4.969 1.00 92.44 91 GLU A O 1
ATOM 737 N N . LEU A 1 92 ? -11.991 -7.187 5.686 1.00 92.75 92 LEU A N 1
ATOM 738 C CA . LEU A 1 92 ? -12.763 -6.070 5.149 1.00 92.75 92 LEU A CA 1
ATOM 739 C C . LEU A 1 92 ? -12.310 -4.739 5.744 1.00 92.75 92 LEU A C 1
ATOM 741 O O . LEU A 1 92 ? -12.138 -3.787 5.002 1.00 92.75 92 LEU A O 1
ATOM 745 N N . ALA A 1 93 ? -12.048 -4.671 7.051 1.00 94.06 93 ALA A N 1
ATOM 746 C CA . ALA A 1 93 ? -11.562 -3.442 7.678 1.00 94.06 93 ALA A CA 1
ATOM 747 C C . ALA A 1 93 ? -10.201 -2.987 7.120 1.00 94.06 93 ALA A C 1
ATOM 749 O O . ALA A 1 93 ? -9.978 -1.797 6.918 1.00 94.06 93 ALA A O 1
ATOM 750 N N . VAL A 1 94 ? -9.280 -3.922 6.866 1.00 94.62 94 VAL A N 1
ATOM 751 C CA . VAL A 1 94 ? -7.967 -3.614 6.277 1.00 94.62 94 VAL A CA 1
ATOM 752 C C . VAL A 1 94 ? -8.126 -3.143 4.832 1.00 94.62 94 VAL A C 1
ATOM 754 O O . VAL A 1 94 ? -7.500 -2.158 4.441 1.00 94.62 94 VAL A O 1
ATOM 757 N N . GLN A 1 95 ? -8.975 -3.816 4.054 1.00 95.50 95 GLN A N 1
ATOM 758 C CA . GLN A 1 95 ? -9.270 -3.419 2.681 1.00 95.50 95 GLN A CA 1
ATOM 759 C C . GLN A 1 95 ? -9.945 -2.043 2.621 1.00 95.50 95 GLN A C 1
ATOM 761 O O . GLN A 1 95 ? -9.516 -1.207 1.833 1.00 95.50 95 GLN A O 1
ATOM 766 N N . ASP A 1 96 ? -10.937 -1.790 3.476 1.00 95.06 96 ASP A N 1
ATOM 767 C CA . ASP A 1 96 ? -11.698 -0.539 3.548 1.00 95.06 96 ASP A CA 1
ATOM 768 C C . ASP A 1 96 ? -10.800 0.656 3.880 1.00 95.06 96 ASP A C 1
ATOM 770 O O . ASP A 1 96 ? -10.854 1.667 3.191 1.00 95.06 96 ASP A O 1
ATOM 774 N N . VAL A 1 97 ? -9.881 0.514 4.843 1.00 95.75 97 VAL A N 1
ATOM 775 C CA . VAL A 1 97 ? -8.896 1.563 5.161 1.00 95.75 97 VAL A CA 1
ATOM 776 C C . VAL A 1 97 ? -8.066 1.956 3.940 1.00 95.75 97 VAL A C 1
ATOM 778 O O . VAL A 1 97 ? -7.856 3.142 3.682 1.00 95.75 97 VAL A O 1
ATOM 781 N N . LEU A 1 98 ? -7.568 0.972 3.187 1.00 95.69 98 LEU A N 1
ATOM 782 C CA . LEU A 1 98 ? -6.777 1.258 1.994 1.00 95.69 98 LEU A CA 1
ATOM 783 C C . LEU A 1 98 ? -7.655 1.822 0.871 1.00 95.69 98 LEU A C 1
ATOM 785 O O . LEU A 1 98 ? -7.233 2.738 0.175 1.00 95.69 98 LEU A O 1
ATOM 789 N N . LEU A 1 99 ? -8.879 1.320 0.720 1.00 95.75 99 LEU A N 1
ATOM 790 C CA . LEU A 1 99 ? -9.834 1.79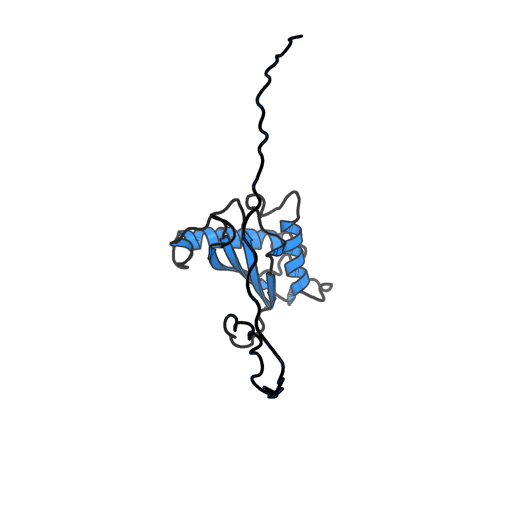4 -0.274 1.00 95.75 99 LEU A CA 1
ATOM 791 C C . LEU A 1 99 ? -10.220 3.259 -0.040 1.00 95.75 99 LEU A C 1
ATOM 793 O O . LEU A 1 99 ? -10.199 4.049 -0.979 1.00 95.75 99 LEU A O 1
ATOM 797 N N . GLN A 1 100 ? -10.504 3.631 1.209 1.00 95.56 100 GLN A N 1
ATOM 798 C CA . GLN A 1 100 ? -10.818 5.002 1.616 1.00 95.56 100 GLN A CA 1
ATOM 799 C C . GLN A 1 100 ? -9.686 5.970 1.284 1.00 95.56 100 GLN A C 1
ATOM 801 O O . GLN A 1 100 ? -9.940 7.056 0.774 1.00 95.56 100 GLN A O 1
ATOM 806 N N . GLU A 1 101 ? -8.436 5.573 1.525 1.00 95.06 101 GLU A N 1
ATOM 807 C CA . GLU A 1 101 ? -7.275 6.374 1.137 1.00 95.06 101 GLU A CA 1
ATOM 808 C C . GLU A 1 101 ? -7.200 6.564 -0.384 1.00 95.06 101 GLU A C 1
ATOM 810 O O . GLU A 1 101 ? -6.951 7.672 -0.853 1.00 95.06 101 GLU A O 1
ATOM 815 N N . LEU A 1 102 ? -7.409 5.498 -1.161 1.00 94.00 102 LEU A N 1
ATOM 816 C CA . LEU A 1 102 ? -7.306 5.545 -2.623 1.00 94.00 102 LEU A CA 1
ATOM 817 C C . LEU A 1 102 ? -8.466 6.307 -3.281 1.00 94.00 102 LEU A C 1
ATOM 819 O O . LEU A 1 102 ? -8.289 6.870 -4.358 1.00 94.00 102 LEU A O 1
ATOM 823 N N . MET A 1 103 ? -9.638 6.323 -2.643 1.00 94.06 103 MET A N 1
ATOM 824 C CA . MET A 1 103 ? -10.811 7.092 -3.069 1.00 94.06 103 MET A CA 1
ATOM 825 C C . MET A 1 103 ? -10.822 8.528 -2.525 1.00 94.06 103 MET A C 1
ATOM 827 O O . MET A 1 103 ? -11.670 9.325 -2.931 1.00 94.06 103 MET A O 1
ATOM 831 N N . SER A 1 104 ? -9.921 8.868 -1.599 1.00 93.50 104 SER A N 1
ATOM 832 C CA . SER A 1 104 ? -9.864 10.200 -0.999 1.00 93.50 104 SER A CA 1
ATOM 833 C C . SER A 1 104 ? -9.513 11.257 -2.045 1.00 93.50 104 SER A C 1
ATOM 835 O O . SER A 1 104 ? -8.616 11.069 -2.866 1.00 93.50 104 SER A O 1
ATOM 837 N N . LEU A 1 105 ? -10.182 12.411 -1.976 1.00 89.81 105 LEU A N 1
ATOM 838 C CA . LEU A 1 105 ? -9.822 13.587 -2.777 1.00 89.81 105 LEU A CA 1
ATOM 839 C C . LEU A 1 105 ? -8.445 14.139 -2.389 1.00 89.81 105 LEU A C 1
ATOM 841 O O . LEU A 1 105 ? -7.741 14.699 -3.225 1.00 89.81 105 LEU A O 1
ATOM 845 N N . GLU A 1 106 ? -8.056 13.947 -1.128 1.00 91.12 106 GLU A N 1
ATOM 846 C CA . GLU A 1 106 ? -6.758 14.335 -0.585 1.00 91.12 106 GLU A CA 1
ATOM 847 C C . GLU A 1 106 ? -6.119 13.110 0.094 1.00 91.12 106 GLU A C 1
ATOM 849 O O . GLU A 1 106 ? -6.238 12.935 1.312 1.00 91.12 106 GLU A O 1
ATOM 854 N N . PRO A 1 107 ? -5.487 12.205 -0.680 1.00 91.88 107 PRO A N 1
ATOM 855 C CA . PRO A 1 107 ? -4.818 11.031 -0.131 1.00 91.88 107 PRO A CA 1
ATOM 856 C C . PRO A 1 107 ? -3.625 11.445 0.729 1.00 91.88 107 PRO A C 1
ATOM 858 O O . PRO A 1 107 ? -2.798 12.268 0.332 1.00 91.88 107 PRO A O 1
ATOM 861 N N . ILE A 1 108 ? -3.481 10.831 1.897 1.00 92.75 108 ILE A N 1
ATOM 862 C CA . ILE A 1 108 ? -2.413 11.155 2.843 1.00 92.75 108 ILE A CA 1
ATOM 863 C C . ILE A 1 108 ? -1.056 10.658 2.323 1.00 92.75 108 ILE A C 1
ATOM 865 O O . ILE A 1 108 ? -0.041 11.354 2.389 1.00 92.75 108 ILE A O 1
ATOM 869 N N . ALA A 1 109 ? -1.021 9.435 1.803 1.00 93.31 109 ALA A N 1
ATOM 870 C CA . ALA A 1 109 ? 0.182 8.741 1.371 1.00 93.31 109 ALA A CA 1
ATOM 871 C C . ALA A 1 109 ? 0.250 8.573 -0.151 1.00 93.31 109 ALA A C 1
ATOM 873 O O . ALA A 1 109 ? 1.344 8.646 -0.712 1.00 93.31 109 ALA A O 1
ATOM 874 N N . PHE A 1 110 ? -0.888 8.369 -0.823 1.00 92.94 110 PHE A N 1
ATOM 875 C CA . PHE A 1 110 ? -0.940 8.037 -2.255 1.00 92.94 110 PHE A CA 1
ATOM 876 C C . PHE A 1 110 ? -1.048 9.250 -3.201 1.00 92.94 110 PHE A C 1
ATOM 878 O O . PHE A 1 110 ? -1.180 9.070 -4.404 1.00 92.94 110 PHE A O 1
ATOM 885 N N . HIS A 1 111 ? -0.871 10.480 -2.709 1.00 91.56 111 HIS A N 1
ATOM 886 C CA . HIS A 1 111 ? -1.052 11.731 -3.471 1.00 91.56 111 HIS A CA 1
ATOM 887 C C . HIS A 1 111 ? -0.238 11.864 -4.778 1.00 91.56 111 HIS A C 1
ATOM 889 O O . HIS A 1 111 ? -0.629 12.613 -5.666 1.00 91.56 111 HIS A O 1
ATOM 895 N N . ASN A 1 112 ? 0.889 11.156 -4.921 1.00 90.75 112 ASN A N 1
ATOM 896 C CA . ASN A 1 112 ? 1.755 11.226 -6.111 1.00 90.75 112 ASN A CA 1
ATOM 897 C C . ASN A 1 112 ? 1.583 10.051 -7.089 1.00 90.75 112 ASN A C 1
ATOM 899 O O . ASN A 1 112 ? 2.363 9.933 -8.036 1.00 90.75 112 ASN A O 1
ATOM 903 N N . VAL A 1 113 ? 0.644 9.135 -6.846 1.00 91.88 113 VAL A N 1
ATOM 904 C CA . VAL A 1 113 ? 0.455 7.943 -7.682 1.00 91.88 113 VAL A CA 1
ATOM 905 C C . VAL A 1 113 ? -1.019 7.738 -7.997 1.00 91.88 113 VAL A C 1
ATOM 907 O O . VAL A 1 113 ? -1.869 7.824 -7.120 1.00 91.88 113 VAL A O 1
ATOM 910 N N . ALA A 1 114 ? -1.319 7.430 -9.256 1.00 90.94 114 ALA A N 1
ATOM 911 C CA . ALA A 1 114 ? -2.663 7.032 -9.651 1.00 90.94 114 ALA A CA 1
ATOM 912 C C . ALA A 1 114 ? -2.758 5.510 -9.618 1.00 90.94 114 ALA A C 1
ATOM 914 O O . ALA A 1 114 ? -1.885 4.803 -10.137 1.00 90.94 114 ALA A O 1
ATOM 915 N N . VAL A 1 115 ? -3.825 5.013 -9.010 1.00 92.44 115 VAL A N 1
ATOM 916 C CA . VAL A 1 115 ? -4.041 3.596 -8.747 1.00 92.44 115 VAL A CA 1
ATOM 917 C C . VAL A 1 115 ? -5.391 3.186 -9.320 1.00 92.44 115 VAL A C 1
ATOM 919 O O . VAL A 1 115 ? -6.357 3.935 -9.242 1.00 92.44 115 VAL A O 1
ATOM 922 N N . ASP A 1 116 ? -5.439 2.000 -9.916 1.00 92.31 116 ASP A N 1
ATOM 923 C CA . ASP A 1 116 ? -6.674 1.372 -10.380 1.00 92.31 116 ASP A CA 1
ATOM 924 C C . ASP A 1 116 ? -7.408 0.782 -9.171 1.00 92.31 116 ASP A C 1
ATOM 926 O O . ASP A 1 116 ? -6.963 -0.216 -8.603 1.00 92.31 116 ASP A O 1
ATOM 930 N N . ILE A 1 117 ? -8.483 1.423 -8.722 1.00 92.56 117 ILE A N 1
ATOM 931 C CA . ILE A 1 117 ? -9.149 1.071 -7.460 1.00 92.56 117 ILE A CA 1
ATOM 932 C C . ILE A 1 117 ? -9.759 -0.337 -7.529 1.00 92.56 117 ILE A C 1
ATOM 934 O O . ILE A 1 117 ? -9.616 -1.115 -6.587 1.00 92.56 117 ILE A O 1
ATOM 938 N N . ASP A 1 118 ? -10.325 -0.708 -8.680 1.00 92.44 118 ASP A N 1
ATOM 939 C CA . ASP A 1 118 ? -10.890 -2.039 -8.939 1.00 92.44 118 ASP A CA 1
ATOM 940 C C . ASP A 1 118 ? -9.834 -3.158 -8.950 1.00 92.44 118 ASP A C 1
ATOM 942 O O . ASP A 1 118 ? -10.160 -4.342 -8.873 1.00 92.44 118 ASP A O 1
ATOM 946 N N . SER A 1 119 ? -8.547 -2.807 -9.031 1.00 91.56 119 SER A N 1
ATOM 947 C CA . SER A 1 119 ? -7.458 -3.782 -8.948 1.00 91.56 119 SER A CA 1
ATOM 948 C C . SER A 1 119 ? -7.092 -4.175 -7.519 1.00 91.56 119 SER A C 1
ATOM 950 O O . SER A 1 119 ? -6.321 -5.123 -7.346 1.00 91.56 119 SER A O 1
ATOM 952 N N . LEU A 1 120 ? -7.596 -3.460 -6.504 1.00 94.12 120 LEU A N 1
ATOM 953 C CA . LEU A 1 120 ? -7.258 -3.730 -5.113 1.00 94.12 120 LEU A CA 1
ATOM 954 C C . LEU A 1 120 ? -7.833 -5.081 -4.684 1.00 94.12 120 LEU A C 1
ATOM 956 O O . LEU A 1 120 ? -9.030 -5.224 -4.444 1.00 94.12 120 LEU A O 1
ATOM 960 N N . HIS A 1 121 ? -6.942 -6.049 -4.502 1.00 93.31 121 HIS A N 1
ATOM 961 C CA . HIS A 1 121 ? -7.273 -7.345 -3.924 1.00 93.31 121 HIS A CA 1
ATOM 962 C C . HIS A 1 121 ? -6.517 -7.509 -2.618 1.00 93.31 121 HIS A C 1
ATOM 964 O O . HIS A 1 121 ? -5.321 -7.225 -2.550 1.00 93.31 121 HIS A O 1
ATOM 970 N N . LEU A 1 122 ? -7.204 -7.978 -1.582 1.00 94.31 122 LEU A N 1
ATOM 971 C CA . LEU A 1 122 ? -6.608 -8.268 -0.289 1.00 94.31 122 LEU A CA 1
ATOM 972 C C . LEU A 1 122 ? -7.207 -9.561 0.249 1.00 94.31 122 LEU A C 1
ATOM 974 O O . LEU A 1 122 ? -8.421 -9.711 0.290 1.00 94.31 122 LEU A O 1
ATOM 978 N N . ALA A 1 123 ? -6.348 -10.497 0.634 1.00 93.56 123 ALA A N 1
ATOM 979 C CA . ALA A 1 123 ? -6.752 -11.800 1.132 1.00 93.56 123 ALA A CA 1
ATOM 980 C C . ALA A 1 123 ? -5.919 -12.172 2.354 1.00 93.56 123 ALA A C 1
ATOM 982 O O . ALA A 1 123 ? -4.698 -11.978 2.391 1.00 93.56 123 ALA A O 1
ATOM 983 N N . ARG A 1 124 ? -6.571 -12.726 3.370 1.00 92.81 124 ARG A N 1
ATOM 984 C CA . ARG A 1 124 ? -5.910 -13.260 4.552 1.00 92.81 124 ARG A CA 1
ATOM 985 C C . ARG A 1 124 ? -5.046 -14.454 4.169 1.00 92.81 124 ARG A C 1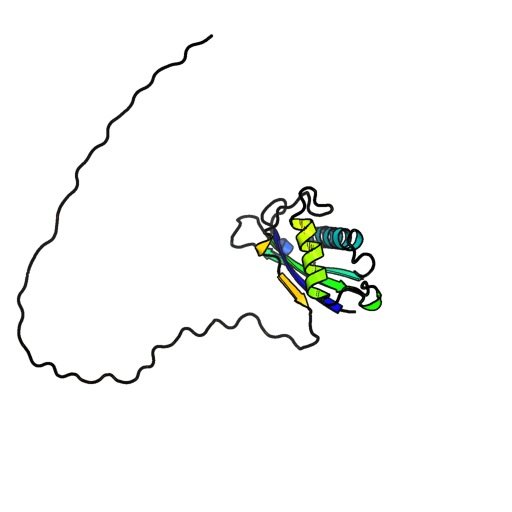
ATOM 987 O O . ARG A 1 124 ? -5.527 -15.441 3.620 1.00 92.81 124 ARG A O 1
ATOM 994 N N . GLU A 1 125 ? -3.773 -14.398 4.545 1.00 91.19 125 GLU A N 1
ATOM 995 C CA . GLU A 1 125 ? -2.896 -15.560 4.469 1.00 91.19 125 GLU A CA 1
ATOM 996 C C . GLU A 1 125 ? -3.351 -16.541 5.560 1.00 91.19 125 GLU A C 1
ATOM 998 O O . GLU A 1 125 ? -3.147 -16.320 6.759 1.00 91.19 125 GLU A O 1
ATOM 1003 N N . THR A 1 126 ? -4.044 -17.603 5.153 1.00 83.94 126 THR A N 1
ATOM 1004 C CA . THR A 1 126 ? -4.263 -18.769 6.006 1.00 83.94 126 THR A CA 1
ATOM 1005 C C . THR A 1 126 ? -2.987 -19.596 6.014 1.00 83.94 126 THR A C 1
ATOM 1007 O O . THR A 1 126 ? -2.292 -19.719 5.008 1.00 83.94 126 THR A O 1
ATOM 1010 N N . GLU A 1 127 ? -2.634 -20.134 7.178 1.00 58.66 127 GLU A N 1
ATOM 1011 C CA . GLU A 1 127 ? -1.520 -21.069 7.314 1.00 58.66 127 GLU A CA 1
ATOM 1012 C C . GLU A 1 127 ? -1.981 -22.413 6.733 1.00 58.66 127 GLU A C 1
ATOM 1014 O O . GLU A 1 127 ? -2.405 -23.332 7.423 1.00 58.66 127 GLU A O 1
ATOM 1019 N N . SER A 1 128 ? -2.067 -22.465 5.411 1.00 41.22 128 SER A N 1
ATOM 1020 C CA . SER A 1 128 ? -2.398 -23.639 4.622 1.00 41.22 128 SER A CA 1
ATOM 1021 C C . SER A 1 128 ? -1.573 -23.527 3.348 1.00 41.22 128 SER A C 1
ATOM 1023 O O . SER A 1 128 ? -1.761 -22.624 2.542 1.00 41.22 128 SER A O 1
ATOM 1025 N N . VAL A 1 129 ? -0.552 -24.383 3.322 1.00 41.88 129 VAL A N 1
ATOM 1026 C CA . VAL A 1 129 ? 0.379 -24.769 2.254 1.00 41.88 129 VAL A CA 1
ATOM 1027 C C . VAL A 1 129 ? 0.055 -24.211 0.865 1.00 41.88 129 VAL A C 1
ATOM 1029 O O . VAL A 1 129 ? -1.073 -24.296 0.394 1.00 41.88 129 VAL A O 1
ATOM 1032 N N . GLY A 1 130 ? 1.094 -23.690 0.202 1.00 47.06 130 GLY A N 1
ATOM 1033 C CA . GLY A 1 130 ? 1.022 -23.137 -1.143 1.00 47.06 130 GLY A CA 1
ATOM 1034 C C . GLY A 1 130 ? 0.208 -23.991 -2.110 1.00 47.06 130 GLY A C 1
ATOM 1035 O O . GLY A 1 130 ? 0.455 -25.183 -2.256 1.00 47.06 130 GLY A O 1
ATOM 1036 N N . VAL A 1 131 ? -0.722 -23.337 -2.799 1.00 40.12 131 VAL A N 1
ATOM 1037 C CA . VAL A 1 131 ? -1.340 -23.862 -4.009 1.00 40.12 131 VAL A CA 1
ATOM 1038 C C . VAL A 1 131 ? -1.140 -22.822 -5.103 1.00 40.12 131 VAL A C 1
ATOM 1040 O O . VAL A 1 131 ? -1.767 -21.769 -5.132 1.00 40.12 131 VAL A O 1
ATOM 1043 N N . GLU A 1 132 ? -0.086 -23.074 -5.867 1.00 42.50 132 GLU A N 1
ATOM 1044 C CA . GLU A 1 132 ? -0.079 -23.151 -7.328 1.00 42.50 132 GLU A CA 1
ATOM 1045 C C . GLU A 1 132 ? -0.970 -22.148 -8.075 1.00 42.50 132 GLU A C 1
ATOM 1047 O O . GLU A 1 132 ? -2.197 -22.138 -8.009 1.00 42.50 132 GLU A O 1
ATOM 1052 N N . VAL A 1 133 ? -0.283 -21.315 -8.851 1.00 46.00 133 VAL A N 1
ATOM 1053 C CA . VAL A 1 133 ? -0.829 -20.390 -9.834 1.00 46.00 133 VAL A CA 1
ATOM 1054 C C . VAL A 1 133 ? -1.736 -21.140 -10.812 1.00 46.00 133 VAL A C 1
ATOM 1056 O O . VAL A 1 133 ? -1.257 -21.925 -11.622 1.00 46.00 133 VAL A O 1
ATOM 1059 N N . GLY A 1 134 ? -3.030 -20.831 -10.748 1.00 39.22 134 GLY A N 1
ATOM 1060 C CA . GLY A 1 134 ? -3.956 -20.773 -11.879 1.00 39.22 134 GLY A CA 1
ATOM 1061 C C . GLY A 1 134 ? -3.907 -21.935 -12.867 1.00 39.22 134 GLY A C 1
ATOM 1062 O O . GLY A 1 134 ? -3.382 -21.792 -13.971 1.00 39.22 134 GLY A O 1
ATOM 1063 N N . THR A 1 135 ? -4.563 -23.041 -12.529 1.00 38.47 135 THR A N 1
ATOM 1064 C CA . THR A 1 135 ? -5.051 -23.979 -13.539 1.00 38.47 135 THR A CA 1
ATOM 1065 C C . THR A 1 135 ? -6.048 -23.240 -14.429 1.00 38.47 135 THR A C 1
ATOM 1067 O O . THR A 1 135 ? -7.048 -22.694 -13.961 1.00 38.47 135 THR A O 1
ATOM 1070 N N . VAL A 1 136 ? -5.735 -23.199 -15.721 1.00 55.28 136 VAL A N 1
ATOM 1071 C CA . VAL A 1 136 ? -6.644 -22.838 -16.810 1.00 55.28 136 VAL A CA 1
ATOM 1072 C C . VAL A 1 136 ? -8.047 -23.427 -16.580 1.00 55.28 136 VAL A C 1
ATOM 1074 O O . VAL A 1 136 ? -8.152 -24.595 -16.198 1.00 55.28 136 VAL A O 1
ATOM 1077 N N . PRO A 1 137 ? -9.134 -22.667 -16.815 1.00 52.03 137 PRO A N 1
ATOM 1078 C CA . PRO A 1 137 ? -10.468 -23.253 -16.824 1.00 52.03 137 PRO A CA 1
ATOM 1079 C C . PRO A 1 137 ? -10.504 -24.348 -17.900 1.00 52.03 137 PRO A C 1
ATOM 1081 O O . PRO A 1 137 ? -10.019 -24.109 -19.011 1.00 52.03 137 PRO A O 1
ATOM 1084 N N . PRO A 1 138 ? -11.039 -25.549 -17.618 1.00 44.97 138 PRO A N 1
ATOM 1085 C CA . PRO A 1 138 ? -11.194 -26.551 -18.654 1.00 44.97 138 PRO A CA 1
ATOM 1086 C C . PRO A 1 138 ? -12.210 -26.023 -19.667 1.00 44.97 138 PRO A C 1
ATOM 1088 O O . PRO A 1 138 ? -13.396 -25.871 -19.370 1.00 44.97 138 PRO A O 1
ATOM 1091 N N . THR A 1 139 ? -11.725 -25.722 -20.871 1.00 59.00 139 THR A N 1
ATOM 1092 C CA . THR A 1 139 ? -12.549 -25.603 -22.072 1.00 59.00 139 THR A CA 1
ATOM 1093 C C . THR A 1 139 ? -13.484 -26.813 -22.119 1.00 59.00 139 THR A C 1
ATOM 1095 O O . THR A 1 139 ? -12.992 -27.939 -21.997 1.00 59.00 139 THR A O 1
ATOM 1098 N N . PRO A 1 140 ? -14.807 -26.638 -22.278 1.00 49.00 140 PRO A N 1
ATOM 1099 C CA . PRO A 1 140 ? -15.702 -27.769 -22.451 1.00 49.00 140 PRO A CA 1
ATOM 1100 C C . PRO A 1 140 ? -15.305 -28.503 -23.735 1.00 49.00 140 PRO A C 1
ATOM 1102 O O . PRO A 1 140 ? -15.513 -28.002 -24.839 1.00 49.00 140 PRO A O 1
ATOM 1105 N N . GLN A 1 141 ? -14.687 -29.676 -23.586 1.00 50.28 141 GLN A N 1
ATOM 1106 C CA . GLN A 1 141 ? -14.502 -30.603 -24.693 1.00 50.28 141 GLN A CA 1
ATOM 1107 C C . GLN A 1 141 ? -15.899 -31.045 -25.156 1.00 50.28 141 GLN A C 1
ATOM 1109 O O . GLN A 1 141 ? -16.688 -31.505 -24.320 1.00 50.28 141 GLN A O 1
ATOM 1114 N N . PRO A 1 142 ? -16.250 -30.884 -26.444 1.00 51.88 142 PRO A N 1
ATOM 1115 C CA . PRO A 1 142 ? -17.480 -31.452 -26.963 1.00 51.88 142 PRO A CA 1
ATOM 1116 C C . PRO A 1 142 ? -17.395 -32.971 -26.812 1.00 51.88 142 PRO A C 1
ATOM 1118 O O . PRO A 1 142 ? -16.410 -33.591 -27.205 1.00 51.88 142 PRO A O 1
ATOM 1121 N N . ARG A 1 143 ? -18.413 -33.547 -26.170 1.00 50.00 143 ARG A N 1
ATOM 1122 C CA . ARG A 1 143 ? -18.563 -34.992 -26.024 1.00 50.00 143 ARG A CA 1
ATOM 1123 C C . ARG A 1 143 ? -18.723 -35.579 -27.422 1.00 50.00 143 ARG A C 1
ATOM 1125 O O . ARG A 1 143 ? -19.720 -35.317 -28.088 1.00 50.00 143 ARG A O 1
ATOM 1132 N N . GLU A 1 144 ? -17.716 -36.318 -27.860 1.00 54.91 144 GLU A N 1
ATOM 1133 C CA . GLU A 1 144 ? -17.796 -37.211 -29.007 1.00 54.91 144 GLU A CA 1
ATOM 1134 C C . GLU A 1 144 ? -18.640 -38.417 -28.597 1.00 54.91 144 GLU A C 1
ATOM 1136 O O . GLU A 1 144 ? -18.101 -39.409 -28.137 1.00 54.91 144 GLU A O 1
ATOM 1141 N N . ASP A 1 145 ? -19.962 -38.315 -28.704 1.00 51.09 145 ASP A N 1
ATOM 1142 C CA . ASP A 1 145 ? -20.839 -39.483 -28.768 1.00 51.09 145 ASP A CA 1
ATOM 1143 C C . ASP A 1 145 ? -22.158 -39.097 -29.450 1.00 51.09 145 ASP A C 1
ATOM 1145 O O . ASP A 1 145 ? -22.734 -38.042 -29.183 1.00 51.09 145 ASP A O 1
ATOM 1149 N N . ASP A 1 146 ? -22.612 -40.002 -30.316 1.00 45.47 146 ASP A N 1
ATOM 1150 C CA . ASP A 1 146 ? -23.845 -39.983 -31.110 1.00 45.47 146 ASP A CA 1
ATOM 1151 C C . ASP A 1 146 ? -23.806 -39.233 -32.460 1.00 45.47 146 ASP A C 1
ATOM 1153 O O . ASP A 1 146 ? -24.590 -38.331 -32.758 1.00 45.47 146 ASP A O 1
ATOM 1157 N N . VAL A 1 147 ? -22.938 -39.702 -33.369 1.00 44.81 147 VAL A N 1
ATOM 1158 C CA . VAL A 1 147 ? -23.239 -39.612 -34.809 1.00 44.81 147 VAL A CA 1
ATOM 1159 C C . VAL A 1 147 ? -24.354 -40.618 -35.108 1.00 44.81 147 VAL A C 1
ATOM 1161 O O . VAL A 1 147 ? -24.094 -41.771 -35.455 1.00 44.81 147 VAL A O 1
ATOM 1164 N N . GLN A 1 148 ? -25.613 -40.191 -34.989 1.00 41.53 148 GLN A N 1
ATOM 1165 C CA . GLN A 1 148 ? -26.707 -40.917 -35.629 1.00 41.53 148 GLN A CA 1
ATOM 1166 C C . GLN A 1 148 ? -26.583 -40.735 -37.136 1.00 41.53 148 GLN A C 1
ATOM 1168 O O . GLN A 1 148 ? -26.693 -39.633 -37.676 1.00 41.53 148 GLN A O 1
ATOM 1173 N N . VAL A 1 149 ? -26.350 -41.854 -37.815 1.00 42.53 149 VAL A N 1
ATOM 1174 C CA . VAL A 1 149 ? -26.428 -41.983 -39.266 1.00 42.53 149 VAL A CA 1
ATOM 1175 C C . VAL A 1 149 ? -27.881 -41.750 -39.676 1.00 42.53 149 VAL A C 1
ATOM 1177 O O . VAL A 1 149 ? -28.679 -42.681 -39.768 1.00 42.53 149 VAL A O 1
ATOM 1180 N N . ILE A 1 150 ? -28.245 -40.493 -39.922 1.00 47.16 150 ILE A N 1
ATOM 1181 C CA . ILE A 1 150 ? -29.494 -40.173 -40.607 1.00 47.16 150 ILE A CA 1
ATOM 1182 C C . ILE A 1 150 ? -29.223 -40.345 -42.099 1.00 47.16 150 ILE A C 1
ATOM 1184 O O . ILE A 1 150 ? -28.668 -39.478 -42.773 1.00 47.16 150 ILE A O 1
ATOM 1188 N N . LYS A 1 151 ? -29.605 -41.514 -42.612 1.00 45.94 151 LYS A N 1
ATOM 1189 C CA . LYS A 1 151 ? -29.682 -41.793 -44.043 1.00 45.94 151 LYS A CA 1
ATOM 1190 C C . LYS A 1 151 ? -30.821 -40.956 -44.637 1.00 45.94 151 LYS A C 1
ATOM 1192 O O . LYS A 1 151 ? -31.975 -41.365 -44.587 1.00 45.94 151 LYS A O 1
ATOM 1197 N N . VAL A 1 152 ? -30.496 -39.784 -45.183 1.00 48.75 152 VAL A N 1
ATOM 1198 C CA . VAL A 1 152 ? -31.387 -39.044 -46.089 1.00 48.75 152 VAL A CA 1
ATOM 1199 C C . VAL A 1 152 ? -31.005 -39.364 -47.529 1.00 48.75 152 VAL A C 1
ATOM 1201 O O . VAL A 1 152 ? -30.024 -38.876 -48.081 1.00 48.75 152 VAL A O 1
ATOM 1204 N N . GLU A 1 153 ? -31.785 -40.259 -48.117 1.00 38.31 153 GLU A N 1
ATOM 1205 C CA . GLU A 1 153 ? -31.859 -40.473 -49.556 1.00 38.31 153 GLU A CA 1
ATOM 1206 C C . GLU A 1 153 ? -32.721 -39.337 -50.133 1.00 38.31 153 GLU A C 1
ATOM 1208 O O . GLU A 1 153 ? -33.855 -39.156 -49.688 1.00 38.31 153 GLU A O 1
ATOM 1213 N N . GLY A 1 154 ? -32.201 -38.537 -51.072 1.00 36.47 154 GLY A N 1
ATOM 1214 C CA . GLY A 1 154 ? -33.024 -37.524 -51.742 1.00 36.47 154 GLY A CA 1
ATOM 1215 C C . GLY A 1 154 ? -32.280 -36.380 -52.433 1.00 36.47 154 GLY A C 1
ATOM 1216 O O . GLY A 1 154 ? -32.112 -35.313 -51.862 1.00 36.47 154 GLY A O 1
ATOM 1217 N N . THR A 1 155 ? -31.944 -36.608 -53.704 1.00 42.16 155 THR A N 1
ATOM 1218 C CA . THR A 1 155 ? -32.213 -35.684 -54.825 1.00 42.16 155 THR A CA 1
ATOM 1219 C C . THR A 1 155 ? -31.507 -34.315 -54.877 1.00 42.16 155 THR A C 1
ATOM 1221 O O . THR A 1 155 ? -32.011 -33.297 -54.424 1.00 42.16 155 THR A O 1
ATOM 1224 N N . GLN A 1 156 ? -30.409 -34.337 -55.638 1.00 39.34 156 GLN A N 1
ATOM 1225 C CA . GLN A 1 156 ? -30.187 -33.563 -56.871 1.00 39.34 156 GLN A CA 1
ATOM 1226 C C . GLN A 1 156 ? -29.792 -32.074 -56.799 1.00 39.34 156 GLN A C 1
ATOM 1228 O O . GLN A 1 156 ? -30.534 -31.176 -56.423 1.00 39.34 156 GLN A O 1
ATOM 1233 N N . GLU A 1 157 ? -28.576 -31.889 -57.306 1.00 38.09 157 GLU A N 1
ATOM 1234 C CA . GLU A 1 157 ? -27.914 -30.719 -57.870 1.00 38.09 157 GLU A CA 1
ATOM 1235 C C . GLU A 1 157 ? -28.813 -29.715 -58.618 1.00 38.09 157 GLU A C 1
ATOM 1237 O O . GLU A 1 157 ? -29.597 -30.098 -59.485 1.00 38.09 157 GLU A O 1
ATOM 1242 N N . ALA A 1 158 ? -28.551 -28.417 -58.412 1.00 41.34 158 ALA A N 1
ATOM 1243 C CA . ALA A 1 158 ? -28.462 -27.454 -59.513 1.00 41.34 158 ALA A CA 1
ATOM 1244 C C . ALA A 1 158 ? -27.587 -26.228 -59.146 1.00 41.34 158 ALA A C 1
ATOM 1246 O O . ALA A 1 158 ? -27.499 -25.872 -57.969 1.00 41.34 158 ALA A O 1
ATOM 1247 N N . PRO A 1 159 ? -26.935 -25.575 -60.133 1.00 46.97 159 PRO A N 1
ATOM 1248 C CA . PRO A 1 159 ? -25.806 -24.667 -59.933 1.00 46.97 159 PRO A CA 1
ATOM 1249 C C . PRO A 1 159 ? -26.132 -23.186 -60.220 1.00 46.97 159 PRO A C 1
ATOM 1251 O O . PRO A 1 159 ? -27.000 -22.868 -61.027 1.00 46.97 159 PRO A O 1
ATOM 1254 N N . GLY A 1 160 ? -25.320 -22.275 -59.671 1.00 36.38 160 GLY A N 1
ATOM 1255 C CA . GLY A 1 160 ? -25.087 -20.948 -60.260 1.00 36.38 160 GLY A CA 1
ATOM 1256 C C . GLY A 1 160 ? -25.769 -19.743 -59.594 1.00 36.38 160 GLY A C 1
ATOM 1257 O O . GLY A 1 160 ? -26.929 -19.787 -59.206 1.00 36.38 160 GLY A O 1
ATOM 1258 N N . GLY A 1 161 ? -25.027 -18.628 -59.534 1.00 35.84 161 GLY A N 1
ATOM 1259 C CA . GLY A 1 161 ? -25.532 -17.286 -59.199 1.00 35.84 161 GLY A CA 1
ATOM 1260 C C . GLY A 1 161 ? -24.677 -16.581 -58.138 1.00 35.84 161 GLY A C 1
ATOM 1261 O O . GLY A 1 161 ? -24.963 -16.678 -56.957 1.00 35.84 161 GLY A O 1
ATOM 1262 N N . ALA A 1 162 ? -23.499 -16.056 -58.474 1.00 40.41 162 ALA A N 1
ATOM 1263 C CA . ALA A 1 162 ? -23.258 -14.718 -59.034 1.00 40.41 162 ALA A CA 1
ATOM 1264 C C . ALA A 1 162 ? -22.860 -13.671 -57.969 1.00 40.41 162 ALA A C 1
ATOM 1266 O O . ALA A 1 162 ? -23.530 -13.436 -56.970 1.00 40.41 162 ALA A O 1
ATOM 1267 N N . ILE A 1 163 ? -21.707 -13.065 -58.247 1.00 45.09 163 ILE A N 1
ATOM 1268 C CA . ILE A 1 163 ? -20.983 -12.026 -57.511 1.00 45.09 163 ILE A CA 1
ATOM 1269 C C . ILE A 1 163 ? -21.475 -10.635 -57.979 1.00 45.09 163 ILE A C 1
ATOM 1271 O O . ILE A 1 163 ? -21.930 -10.511 -59.112 1.00 45.09 163 ILE A O 1
ATOM 1275 N N . MET A 1 164 ? -21.219 -9.605 -57.151 1.00 42.09 164 MET A N 1
ATOM 1276 C CA . MET A 1 164 ? -21.197 -8.139 -57.400 1.00 42.09 164 MET A CA 1
ATOM 1277 C C . MET A 1 164 ? -22.501 -7.355 -57.235 1.00 42.09 164 MET A C 1
ATOM 1279 O O . MET A 1 164 ? -23.388 -7.555 -58.045 1.00 42.09 164 MET A O 1
ATOM 1283 N N . ILE A 1 165 ? -22.476 -6.317 -56.366 1.00 45.38 165 ILE A N 1
ATOM 1284 C CA . ILE A 1 165 ? -22.834 -4.890 -56.639 1.00 45.38 165 ILE A CA 1
ATOM 1285 C C . ILE A 1 165 ? -22.087 -4.006 -55.593 1.00 45.38 165 ILE A C 1
ATOM 1287 O O . ILE A 1 165 ? -22.301 -4.172 -54.400 1.00 45.38 165 ILE A O 1
ATOM 1291 N N . ARG A 1 166 ? -20.965 -3.331 -55.904 1.00 37.41 166 ARG A N 1
ATOM 1292 C CA . ARG A 1 166 ? -20.745 -1.943 -56.404 1.00 37.41 166 ARG A CA 1
ATOM 1293 C C . ARG A 1 166 ? -21.200 -0.772 -55.491 1.00 37.41 166 ARG A C 1
ATOM 1295 O O . ARG A 1 166 ? -22.364 -0.656 -55.140 1.00 37.41 166 ARG A O 1
ATOM 1302 N N . LYS A 1 167 ? -20.227 0.115 -55.195 1.00 44.16 167 LYS A N 1
ATOM 1303 C CA . LYS A 1 167 ? -20.305 1.448 -54.538 1.00 44.16 167 LYS A CA 1
ATOM 1304 C C . LYS A 1 167 ? -21.142 2.459 -55.352 1.00 44.16 167 LYS A C 1
ATOM 1306 O O . LYS A 1 167 ? -21.312 2.245 -56.552 1.00 44.16 167 LYS A O 1
ATOM 1311 N N . PRO A 1 168 ? -21.546 3.604 -54.765 1.00 45.41 168 PRO A N 1
ATOM 1312 C CA . PRO A 1 168 ? -20.855 4.880 -55.066 1.00 45.41 168 PRO A CA 1
ATOM 1313 C C . PRO A 1 168 ? -20.681 5.778 -53.812 1.00 45.41 168 PRO A C 1
ATOM 1315 O O . PRO A 1 168 ? -21.479 5.726 -52.890 1.00 45.41 168 PRO A O 1
ATOM 1318 N N . SER A 1 169 ? -19.535 6.440 -53.618 1.00 38.06 169 SER A N 1
ATOM 1319 C CA . SER A 1 169 ? -19.161 7.776 -54.138 1.00 38.06 169 SER A CA 1
ATOM 1320 C C . SER A 1 169 ? -19.884 8.937 -53.443 1.00 38.06 169 SER A C 1
ATOM 1322 O O . SER A 1 169 ? -21.106 9.013 -53.493 1.00 38.06 169 SER A O 1
ATOM 1324 N N . GLY A 1 170 ? -19.117 9.868 -52.861 1.00 37.34 170 GLY A N 1
ATOM 1325 C CA . GLY A 1 170 ? -19.640 11.165 -52.424 1.00 37.34 170 GLY A CA 1
ATOM 1326 C C . GLY A 1 170 ? -18.794 11.889 -51.374 1.00 37.34 170 GLY A C 1
ATOM 1327 O O . GLY A 1 170 ? -19.220 12.011 -50.233 1.00 37.34 170 GLY A O 1
ATOM 1328 N N . SER A 1 171 ? -17.621 12.399 -51.757 1.00 45.72 171 SER A N 1
ATOM 1329 C CA . SER A 1 171 ? -17.003 13.554 -51.076 1.00 45.72 171 SER A CA 1
ATOM 1330 C C . SER A 1 171 ? -17.649 14.846 -51.598 1.00 45.72 171 SER A C 1
ATOM 1332 O O . SER A 1 171 ? -17.965 14.903 -52.789 1.00 45.72 171 SER A O 1
ATOM 1334 N N . PRO A 1 172 ? -17.787 15.900 -50.771 1.00 47.53 172 PRO A N 1
ATOM 1335 C CA . PRO A 1 172 ? -17.118 17.157 -51.136 1.00 47.53 172 PRO A CA 1
ATOM 1336 C C . PRO A 1 172 ? -16.590 17.996 -49.945 1.00 47.53 172 PRO A C 1
ATOM 1338 O O . PRO A 1 172 ? -17.296 18.315 -48.999 1.00 47.53 172 PRO A O 1
ATOM 1341 N N . THR A 1 173 ? -15.310 18.362 -50.040 1.00 41.06 173 THR A N 1
ATOM 1342 C CA . THR A 1 173 ? -14.742 19.727 -50.077 1.00 41.06 173 THR A CA 1
ATOM 1343 C C . THR A 1 173 ? -15.408 20.901 -49.313 1.00 41.06 173 THR A C 1
ATOM 1345 O O . THR A 1 173 ? -16.432 21.416 -49.739 1.00 41.06 173 THR A O 1
ATOM 1348 N N . ARG A 1 174 ? -14.653 21.415 -48.316 1.00 41.28 174 ARG A N 1
ATOM 1349 C CA . ARG A 1 174 ? -14.230 22.821 -48.033 1.00 41.28 174 ARG A CA 1
ATOM 1350 C C . ARG A 1 174 ? -15.284 23.934 -47.870 1.00 41.28 174 ARG A C 1
ATOM 1352 O O . ARG A 1 174 ? -15.982 24.253 -48.821 1.00 41.28 174 ARG A O 1
ATOM 1359 N N . LYS A 1 175 ? -15.165 24.698 -46.768 1.00 44.75 175 LYS A N 1
AT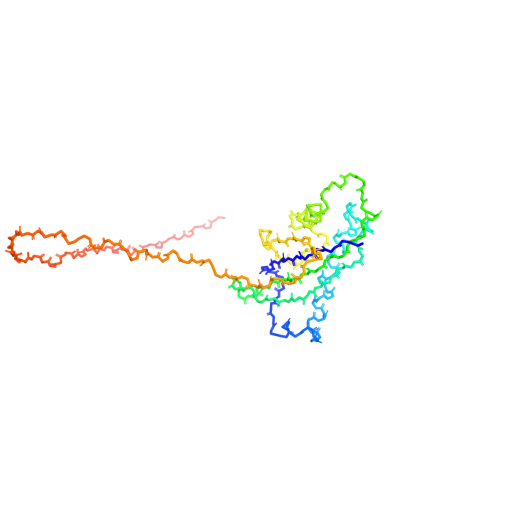OM 1360 C CA . LYS A 1 175 ? -15.160 26.181 -46.758 1.00 44.75 175 LYS A CA 1
ATOM 1361 C C . LYS A 1 175 ? -14.477 26.760 -45.502 1.00 44.75 175 LYS A C 1
ATOM 1363 O O . LYS A 1 175 ? -14.674 26.264 -44.400 1.00 44.75 175 LYS A O 1
ATOM 1368 N N . GLN A 1 176 ? -13.632 27.765 -45.745 1.00 46.91 176 GLN A N 1
ATOM 1369 C CA . GLN A 1 176 ? -13.074 28.754 -44.809 1.00 46.91 176 GLN A CA 1
ATOM 1370 C C . GLN A 1 176 ? -14.096 29.884 -44.598 1.00 46.91 176 GLN A C 1
ATOM 1372 O O . GLN A 1 176 ? -14.813 30.167 -45.551 1.00 46.91 176 GLN A O 1
ATOM 1377 N N . GLU A 1 177 ? -14.090 30.535 -43.431 1.00 46.34 177 GLU A N 1
ATOM 1378 C CA . GLU A 1 177 ? -14.348 31.981 -43.184 1.00 46.34 177 GLU A CA 1
ATOM 1379 C C . GLU A 1 177 ? -14.304 32.185 -41.656 1.00 46.34 177 GLU A C 1
ATOM 1381 O O . GLU A 1 177 ? -14.949 31.447 -40.918 1.00 46.34 177 GLU A O 1
ATOM 1386 N N . GLU A 1 178 ? -13.281 32.846 -41.113 1.00 45.59 178 GLU A N 1
ATOM 1387 C CA . GLU A 1 178 ? -13.106 34.300 -40.900 1.00 45.59 178 GLU A CA 1
ATOM 1388 C C . GLU A 1 178 ? -13.605 34.783 -39.526 1.00 45.59 178 GLU A C 1
ATOM 1390 O O . GLU A 1 178 ? -14.741 34.560 -39.118 1.00 45.59 178 GLU A O 1
ATOM 1395 N N . LEU A 1 179 ? -12.680 35.437 -38.811 1.00 50.03 179 LEU A N 1
ATOM 1396 C CA . LEU A 1 179 ? -12.912 36.260 -37.624 1.00 50.03 179 LEU A CA 1
ATOM 1397 C C . LEU A 1 179 ? -13.818 37.453 -37.973 1.00 50.03 179 LEU A C 1
ATOM 1399 O O . LEU A 1 179 ? -13.804 37.935 -39.104 1.00 50.03 179 LEU A O 1
ATOM 1403 N N . PRO A 1 180 ? -14.416 38.076 -36.950 1.00 57.53 180 PRO A N 1
ATOM 1404 C CA . PRO A 1 180 ? -14.030 39.467 -36.736 1.00 57.53 180 PRO A CA 1
ATOM 1405 C C . PRO A 1 180 ? -13.690 39.804 -35.283 1.00 57.53 180 PRO A C 1
ATOM 1407 O O . PRO A 1 180 ? -14.154 39.193 -34.324 1.00 57.53 180 PRO A O 1
ATOM 1410 N N . GLN A 1 181 ? -12.838 40.820 -35.190 1.00 44.53 181 GLN A N 1
ATOM 1411 C CA . GLN A 1 181 ? -12.488 41.588 -34.005 1.00 44.53 181 GLN A CA 1
ATOM 1412 C C . GLN A 1 181 ? -13.711 42.347 -33.472 1.00 44.53 181 GLN A C 1
ATOM 1414 O O . GLN A 1 181 ? -14.454 42.925 -34.267 1.00 44.53 181 GLN A O 1
ATOM 1419 N N . GLN A 1 182 ? -13.828 42.429 -32.148 1.00 53.09 182 GLN A N 1
ATOM 1420 C CA . GLN A 1 182 ? -14.211 43.637 -31.412 1.00 53.09 182 GLN A CA 1
ATOM 1421 C C . GLN A 1 182 ? -13.504 43.632 -30.060 1.00 53.09 182 GLN A C 1
ATOM 1423 O O . GLN A 1 182 ? -13.388 42.534 -29.470 1.00 53.09 182 GLN A O 1
#

Radius of gyration: 29.3 Å; chains: 1; bounding box: 52×86×80 Å

pLDDT: mean 78.03, std 22.44, range [35.84, 97.19]

Secondary structure (DSSP, 8-state):
-EEEEEEEEEEESS---GGGG-TTSHHHHHHHHHHHHHHHHHHHHSTTTTTEEEEEEEEEEE-TTSSS-EEEEEEEEE-GGGS-TT-S-HHHHHHHHHHHHHH-SS-SS-TT-EEEEEEEEEEE--SS----S-------------------------------------------------

Sequence (182 aa):
EVRYAGELRVTQGDSWIPDLVVVESPAFKAKATKYEKMLQTVYEKSFLKGSLRKAKVVRFIKNPASSRGLIIHFRLALDRRKLPSHVDNTELAVQDVLLQELMSLEPIAFHNVAVDIDSLHLARETESVGVEVGTVPPTPQPREDDVQVIKVEGTQEAPGGAIMIRKPSGSPTRKQEELPQQ